Protein AF-A0AAV5Y5A8-F1 (afdb_monomer_lite)

Radius of gyration: 24.89 Å; chains: 1; bounding box: 38×70×77 Å

Structure (mmCIF, N/CA/C/O backbone):
data_AF-A0AAV5Y5A8-F1
#
_entry.id   AF-A0AAV5Y5A8-F1
#
loop_
_atom_site.group_PDB
_atom_site.id
_atom_site.type_symbol
_atom_site.label_atom_id
_atom_site.label_alt_id
_atom_site.label_comp_id
_atom_site.label_asym_id
_atom_site.label_entity_id
_atom_site.label_seq_id
_atom_site.pdbx_PDB_ins_code
_atom_site.Cartn_x
_atom_site.Cartn_y
_atom_site.Cartn_z
_atom_site.occupancy
_a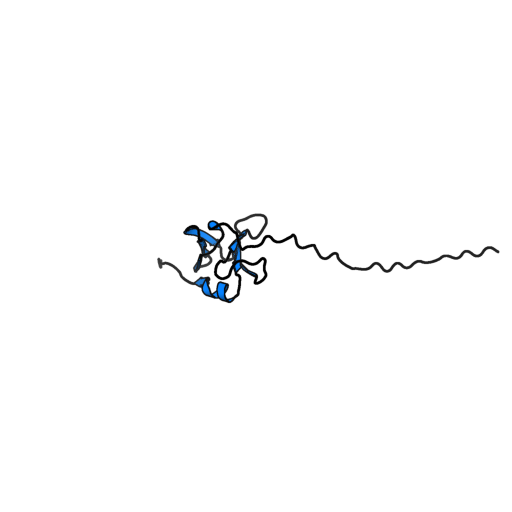tom_site.B_iso_or_equiv
_atom_site.auth_seq_id
_atom_site.auth_comp_id
_atom_site.auth_asym_id
_atom_site.auth_atom_id
_atom_site.pdbx_PDB_model_num
ATOM 1 N N . MET A 1 1 ? 23.906 59.487 -52.194 1.00 43.56 1 MET A N 1
ATOM 2 C CA . MET A 1 1 ? 22.600 58.844 -51.928 1.00 43.56 1 MET A CA 1
ATOM 3 C C . MET A 1 1 ? 22.858 57.390 -51.557 1.00 43.56 1 MET A C 1
ATOM 5 O O . MET A 1 1 ? 23.024 56.573 -52.450 1.00 43.56 1 MET A O 1
ATOM 9 N N . THR A 1 2 ? 22.954 57.069 -50.268 1.00 36.66 2 THR A N 1
ATOM 10 C CA . THR A 1 2 ? 23.230 55.701 -49.792 1.00 36.66 2 THR A CA 1
ATOM 11 C C . THR A 1 2 ? 22.048 55.276 -48.927 1.00 36.66 2 THR A C 1
ATOM 13 O O . THR A 1 2 ? 21.785 55.895 -47.900 1.00 36.66 2 THR A O 1
ATOM 16 N N . ARG A 1 3 ? 21.259 54.303 -49.398 1.00 46.12 3 ARG A N 1
ATOM 17 C CA . ARG A 1 3 ? 20.060 53.815 -48.705 1.00 46.12 3 ARG A CA 1
ATOM 18 C C . ARG A 1 3 ? 20.462 52.810 -47.627 1.00 46.12 3 ARG A C 1
ATOM 20 O O . ARG A 1 3 ? 21.066 51.789 -47.929 1.00 46.12 3 ARG A O 1
ATOM 27 N N . VAL A 1 4 ? 20.091 53.116 -46.389 1.00 43.84 4 VAL A N 1
ATOM 28 C CA . VAL A 1 4 ? 20.096 52.193 -45.251 1.00 43.84 4 VAL A CA 1
ATOM 29 C C . VAL A 1 4 ? 18.909 51.243 -45.415 1.00 43.84 4 VAL A C 1
ATOM 31 O O . VAL A 1 4 ? 17.782 51.705 -45.584 1.00 43.84 4 VAL A O 1
ATOM 34 N N . ALA A 1 5 ? 19.146 49.933 -45.369 1.00 47.81 5 ALA A N 1
ATOM 35 C CA . ALA A 1 5 ? 18.090 48.930 -45.271 1.00 47.81 5 ALA A CA 1
ATOM 36 C C . ALA A 1 5 ? 18.194 48.245 -43.904 1.00 47.81 5 ALA A C 1
ATOM 38 O O . ALA A 1 5 ? 19.097 47.449 -43.656 1.00 47.81 5 ALA A O 1
ATOM 39 N N . LEU A 1 6 ? 17.284 48.616 -43.004 1.00 47.81 6 LEU A N 1
ATOM 40 C CA . LEU A 1 6 ? 17.103 48.015 -41.688 1.00 47.81 6 LEU A CA 1
ATOM 41 C C . LEU A 1 6 ? 16.246 46.752 -41.854 1.00 47.81 6 LEU A C 1
ATOM 43 O O . LEU A 1 6 ? 15.065 46.850 -42.181 1.00 47.81 6 LEU A O 1
ATOM 47 N N . VAL A 1 7 ? 16.830 45.570 -41.653 1.00 49.19 7 VAL A N 1
ATOM 48 C CA . VAL A 1 7 ? 16.086 44.302 -41.655 1.00 49.19 7 VAL A CA 1
ATOM 49 C C . VAL A 1 7 ? 15.629 44.015 -40.226 1.00 49.19 7 VAL A C 1
ATOM 51 O O . VAL A 1 7 ? 16.437 43.682 -39.362 1.00 49.19 7 VAL A O 1
ATOM 54 N N . LEU A 1 8 ? 14.327 44.170 -39.973 1.00 50.44 8 LEU A N 1
ATOM 55 C CA . LEU A 1 8 ? 13.685 43.740 -38.733 1.00 50.44 8 LEU A CA 1
ATOM 56 C C . LEU A 1 8 ? 13.468 42.222 -38.795 1.00 50.44 8 LEU A C 1
ATOM 58 O O . LEU A 1 8 ? 12.651 41.741 -39.578 1.00 50.44 8 LEU A O 1
ATOM 62 N N . ILE A 1 9 ? 14.192 41.467 -37.971 1.00 56.47 9 ILE A N 1
ATOM 63 C CA . ILE A 1 9 ? 13.975 40.028 -37.798 1.00 56.47 9 ILE A CA 1
ATOM 64 C C . ILE A 1 9 ? 13.056 39.847 -36.587 1.00 56.47 9 ILE A C 1
ATOM 66 O O . ILE A 1 9 ? 13.482 40.009 -35.447 1.00 56.47 9 ILE A O 1
ATOM 70 N N . THR A 1 10 ? 11.784 39.530 -36.823 1.00 53.16 10 THR A N 1
ATOM 71 C CA . THR A 1 10 ? 10.843 39.124 -35.771 1.00 53.16 10 THR A CA 1
ATOM 72 C C . THR A 1 10 ? 11.029 37.638 -35.473 1.00 53.16 10 THR A C 1
ATOM 74 O O . THR A 1 10 ? 10.608 36.786 -36.256 1.00 53.16 10 THR A O 1
ATOM 77 N N . SER A 1 11 ? 11.669 37.312 -34.353 1.00 57.78 11 SER A N 1
ATOM 78 C CA . SER A 1 11 ? 11.792 35.942 -33.858 1.00 57.78 11 SER A CA 1
ATOM 79 C C . SER A 1 11 ? 10.507 35.512 -33.139 1.00 57.78 11 SER A C 1
ATOM 81 O O . SER A 1 11 ? 10.172 36.020 -32.071 1.00 57.78 11 SER A O 1
ATOM 83 N N . LEU A 1 12 ? 9.784 34.542 -33.709 1.00 60.00 12 LEU A N 1
ATOM 84 C CA . LEU A 1 12 ? 8.789 33.767 -32.964 1.00 60.00 12 LEU A CA 1
ATOM 85 C C . LEU A 1 12 ? 9.534 32.844 -31.991 1.00 60.00 12 LEU A C 1
ATOM 87 O O . LEU A 1 12 ? 10.177 31.882 -32.409 1.00 60.00 12 LEU A O 1
ATOM 91 N N . ALA A 1 13 ? 9.452 33.125 -30.693 1.00 58.31 13 ALA A N 1
ATOM 92 C CA . ALA A 1 13 ? 9.929 32.210 -29.663 1.00 58.31 13 ALA A CA 1
ATOM 93 C C . ALA A 1 13 ? 8.887 31.098 -29.438 1.00 58.31 13 ALA A C 1
ATOM 95 O O . ALA A 1 13 ? 7.787 31.354 -28.949 1.00 58.31 13 ALA A O 1
ATOM 96 N N . SER A 1 14 ? 9.226 29.859 -29.803 1.00 61.94 14 SER A N 1
ATOM 97 C CA . SER A 1 14 ? 8.408 28.672 -29.523 1.00 61.94 14 SER A CA 1
ATOM 98 C C . SER A 1 14 ? 8.319 28.404 -28.017 1.00 61.94 14 SER A C 1
ATOM 100 O O . SER A 1 14 ? 9.320 28.087 -27.379 1.00 61.94 14 SER A O 1
ATOM 102 N N . LEU A 1 15 ? 7.105 28.449 -27.462 1.00 60.25 15 LEU A N 1
ATOM 103 C CA . LEU A 1 15 ? 6.772 28.047 -26.085 1.00 60.25 15 LEU A CA 1
ATOM 104 C C . LEU A 1 15 ? 6.669 26.515 -25.935 1.00 60.25 15 LEU A C 1
ATOM 106 O O . LEU A 1 15 ? 5.728 26.000 -25.336 1.00 60.25 15 LEU A O 1
ATOM 110 N N . ALA A 1 16 ? 7.606 25.755 -26.501 1.00 61.53 16 ALA A N 1
ATOM 111 C CA . ALA A 1 16 ? 7.655 24.320 -26.249 1.00 61.53 16 ALA A CA 1
ATOM 112 C C . ALA A 1 16 ? 8.352 24.092 -24.901 1.00 61.53 16 ALA A C 1
ATOM 114 O O . ALA A 1 16 ? 9.579 24.112 -24.814 1.00 61.53 16 ALA A O 1
ATOM 115 N N . SER A 1 17 ? 7.576 23.924 -23.827 1.00 63.25 17 SER A N 1
ATOM 116 C CA . SER A 1 17 ? 8.132 23.511 -22.538 1.00 63.25 17 SER A CA 1
ATOM 117 C C . SER A 1 17 ? 8.807 22.143 -22.684 1.00 63.25 17 SER A C 1
ATOM 119 O O . SER A 1 17 ? 8.208 21.239 -23.274 1.00 63.25 17 SER A O 1
ATOM 121 N N . PRO A 1 18 ? 10.022 21.946 -22.142 1.00 60.72 18 PRO A N 1
ATOM 122 C CA . PRO A 1 18 ? 10.616 20.623 -22.109 1.00 60.72 18 PRO A CA 1
ATOM 123 C C . PRO A 1 18 ? 9.719 19.721 -21.259 1.00 60.72 18 PRO A C 1
ATOM 125 O O . PRO A 1 18 ? 9.441 20.020 -20.095 1.00 60.72 18 PRO A O 1
ATOM 128 N N . ALA A 1 19 ? 9.248 18.621 -21.846 1.00 63.84 19 ALA A N 1
ATOM 129 C CA . ALA A 1 19 ? 8.655 17.542 -21.075 1.00 63.84 19 ALA A CA 1
ATOM 130 C C . ALA A 1 19 ? 9.687 17.121 -20.022 1.00 63.84 19 ALA A C 1
ATOM 132 O O . ALA A 1 19 ? 10.810 16.755 -20.372 1.00 63.84 19 ALA A O 1
ATOM 133 N N . LEU A 1 20 ? 9.337 17.224 -18.736 1.00 60.94 20 LEU A N 1
ATOM 134 C CA . LEU A 1 20 ? 10.193 16.735 -17.662 1.00 60.94 20 LEU A CA 1
ATOM 135 C C . LEU A 1 20 ? 10.446 15.250 -17.926 1.00 60.94 20 LEU A C 1
ATOM 137 O O . LEU A 1 20 ? 9.518 14.441 -17.856 1.00 60.94 20 LEU A O 1
ATOM 141 N N . ALA A 1 21 ? 11.686 14.912 -18.277 1.00 56.56 21 ALA A N 1
ATOM 142 C CA . ALA A 1 21 ? 12.111 13.536 -18.446 1.00 56.56 21 ALA A CA 1
ATOM 143 C C . ALA A 1 21 ? 11.780 12.787 -17.150 1.00 56.56 21 ALA A C 1
ATOM 145 O O . ALA A 1 21 ? 12.318 13.094 -16.085 1.00 56.56 21 ALA A O 1
ATOM 146 N N . GLN A 1 22 ? 10.834 11.853 -17.225 1.00 58.97 22 GLN A N 1
ATOM 147 C CA . GLN A 1 22 ? 10.496 11.006 -16.091 1.00 58.97 22 GLN A CA 1
ATOM 148 C C . GLN A 1 22 ? 11.729 10.155 -15.788 1.00 58.97 22 GLN A C 1
ATOM 150 O O . GLN A 1 22 ? 12.218 9.444 -16.668 1.00 58.97 22 GLN A O 1
ATOM 155 N N . THR A 1 23 ? 12.258 10.248 -14.566 1.00 60.78 23 THR A N 1
ATOM 156 C CA . THR A 1 23 ? 13.382 9.417 -14.124 1.00 60.78 23 THR A CA 1
ATOM 157 C C . THR A 1 23 ? 13.068 7.946 -14.420 1.00 60.78 23 THR A C 1
ATOM 159 O O . THR A 1 23 ? 11.947 7.516 -14.122 1.00 60.78 23 THR A O 1
ATOM 162 N N . PRO A 1 24 ? 14.009 7.167 -14.992 1.00 63.97 24 PRO A N 1
ATOM 163 C CA . PRO A 1 24 ? 13.783 5.757 -15.280 1.00 63.97 24 PRO A CA 1
ATOM 164 C C . PRO A 1 24 ? 13.247 5.030 -14.048 1.00 63.97 24 PRO A C 1
ATOM 166 O O . PRO A 1 24 ? 13.855 5.050 -12.976 1.00 63.97 24 PRO A O 1
ATOM 169 N N . ARG A 1 25 ? 12.073 4.416 -14.192 1.00 77.75 25 ARG A N 1
ATOM 170 C CA . ARG A 1 25 ? 11.410 3.723 -13.093 1.00 77.75 25 ARG A CA 1
ATOM 171 C C . ARG A 1 25 ? 11.936 2.296 -12.987 1.00 77.75 25 ARG A C 1
ATOM 173 O O . ARG A 1 25 ? 11.857 1.536 -13.949 1.00 77.75 25 ARG A O 1
ATOM 180 N N . ALA A 1 26 ? 12.435 1.922 -11.811 1.00 86.56 26 ALA A N 1
ATOM 181 C CA . ALA A 1 26 ? 12.818 0.541 -11.537 1.00 86.56 26 ALA A CA 1
ATOM 182 C C . ALA A 1 26 ? 11.575 -0.382 -11.559 1.00 86.56 26 ALA A C 1
ATOM 184 O O . ALA A 1 26 ? 10.542 -0.007 -10.991 1.00 86.56 26 ALA A O 1
ATOM 185 N N . PRO A 1 27 ? 11.644 -1.568 -12.195 1.00 93.12 27 PRO A N 1
ATOM 186 C CA . PRO A 1 27 ? 10.557 -2.545 -12.163 1.00 93.12 27 PRO A CA 1
ATOM 187 C C . PRO A 1 27 ? 10.274 -3.054 -10.746 1.00 93.12 27 PRO A C 1
ATOM 189 O O . PRO A 1 27 ? 11.197 -3.292 -9.971 1.00 93.12 27 PRO A O 1
ATOM 192 N N . LEU A 1 28 ? 9.003 -3.306 -10.430 1.00 96.00 28 LEU A N 1
ATOM 193 C CA . LEU A 1 28 ? 8.560 -3.723 -9.091 1.00 96.00 28 LEU A CA 1
ATOM 194 C C . LEU A 1 28 ? 8.347 -5.240 -8.938 1.00 96.00 28 LEU A C 1
ATOM 196 O O . LEU A 1 28 ? 7.617 -5.675 -8.053 1.00 96.00 28 LEU A O 1
ATOM 200 N N . LYS A 1 29 ? 8.964 -6.058 -9.798 1.00 93.44 29 LYS A N 1
ATOM 201 C CA . LYS A 1 29 ? 8.786 -7.524 -9.790 1.00 93.44 29 LYS A CA 1
ATOM 202 C C . LYS A 1 29 ? 9.720 -8.258 -8.822 1.00 93.44 29 LYS A C 1
ATOM 204 O O . LYS A 1 29 ? 9.345 -9.288 -8.281 1.00 93.44 29 LYS A O 1
ATOM 209 N N . ASN A 1 30 ? 10.904 -7.698 -8.565 1.00 92.62 30 ASN A N 1
ATOM 210 C CA . ASN A 1 30 ? 11.970 -8.329 -7.777 1.00 92.62 30 ASN A CA 1
ATOM 211 C C . ASN A 1 30 ? 12.301 -7.500 -6.528 1.00 92.62 30 ASN A C 1
ATOM 213 O O . ASN A 1 30 ? 13.444 -7.095 -6.325 1.00 92.62 30 ASN A O 1
ATOM 217 N N . VAL A 1 31 ? 11.278 -7.177 -5.740 1.00 95.38 31 VAL A N 1
ATOM 218 C CA . VAL A 1 31 ? 11.431 -6.436 -4.479 1.00 95.38 31 VAL A CA 1
ATOM 219 C C . VAL A 1 31 ? 11.598 -7.393 -3.300 1.00 95.38 31 VAL A C 1
ATOM 221 O O . VAL A 1 31 ? 11.261 -8.574 -3.399 1.00 95.38 31 VAL A O 1
ATOM 224 N N . ALA A 1 32 ? 12.120 -6.891 -2.183 1.00 96.50 32 ALA A N 1
ATOM 225 C CA . ALA A 1 32 ? 12.303 -7.694 -0.981 1.00 96.50 32 ALA A CA 1
ATOM 226 C C . ALA A 1 32 ? 10.955 -8.066 -0.326 1.00 96.50 32 ALA A C 1
ATOM 228 O O . ALA A 1 32 ? 9.927 -7.420 -0.545 1.00 96.50 32 ALA A O 1
ATOM 229 N N . ALA A 1 33 ? 10.939 -9.140 0.469 1.00 97.25 33 ALA A N 1
ATOM 230 C CA . ALA A 1 33 ? 9.711 -9.669 1.075 1.00 97.25 33 ALA A CA 1
ATOM 231 C C . ALA A 1 33 ? 9.055 -8.695 2.074 1.00 97.25 33 ALA A C 1
ATOM 233 O O . ALA A 1 33 ? 7.833 -8.683 2.213 1.00 97.25 33 ALA A O 1
ATOM 234 N N . ASP A 1 34 ? 9.852 -7.844 2.716 1.00 97.31 34 ASP A N 1
ATOM 235 C CA . ASP A 1 34 ? 9.417 -6.749 3.592 1.00 97.31 34 ASP A CA 1
ATOM 236 C C . ASP A 1 34 ? 8.798 -5.565 2.824 1.00 97.31 34 ASP A C 1
ATOM 238 O O . ASP A 1 34 ? 8.280 -4.630 3.432 1.00 97.31 34 ASP A O 1
ATOM 242 N N . GLN A 1 35 ? 8.807 -5.606 1.487 1.00 97.88 35 GLN A N 1
ATOM 243 C CA . GLN A 1 35 ? 8.128 -4.647 0.615 1.00 97.88 35 GLN A CA 1
ATOM 244 C C . GLN A 1 35 ? 6.838 -5.209 0.009 1.00 97.88 35 GLN A C 1
ATOM 246 O O . GLN A 1 35 ? 6.026 -4.437 -0.496 1.00 97.88 35 GLN A O 1
ATOM 251 N N . ILE A 1 36 ? 6.618 -6.524 0.045 1.00 98.38 36 ILE A N 1
ATOM 252 C CA . ILE A 1 36 ? 5.425 -7.153 -0.534 1.00 98.38 36 ILE A CA 1
ATOM 253 C C . ILE A 1 36 ? 4.3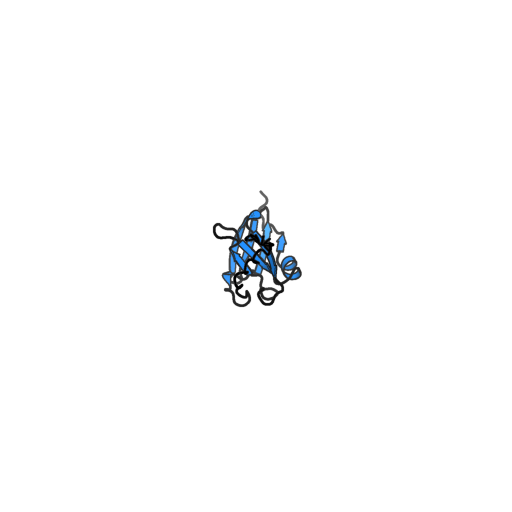24 -7.200 0.522 1.00 98.38 36 ILE A C 1
ATOM 255 O O . ILE A 1 36 ? 4.518 -7.759 1.595 1.00 98.38 36 ILE A O 1
ATOM 259 N N . VAL A 1 37 ? 3.157 -6.643 0.218 1.00 98.38 37 VAL A N 1
ATOM 260 C CA . VAL A 1 37 ? 1.995 -6.626 1.115 1.00 98.38 37 VAL A CA 1
ATOM 261 C C . VAL A 1 37 ? 1.155 -7.885 0.902 1.00 98.38 37 VAL A C 1
ATOM 263 O O . VAL A 1 37 ? 0.860 -8.249 -0.233 1.00 98.38 37 VAL A O 1
ATOM 266 N N . ARG A 1 38 ? 0.743 -8.539 1.989 1.00 97.56 38 ARG A N 1
ATOM 267 C CA . ARG A 1 38 ? -0.151 -9.709 1.991 1.00 97.56 38 ARG A CA 1
ATOM 268 C C . ARG A 1 38 ? -1.586 -9.374 2.377 1.00 97.56 38 ARG A C 1
ATOM 270 O O . ARG A 1 38 ? -2.503 -9.985 1.844 1.00 97.56 38 ARG A O 1
ATOM 277 N N . GLU A 1 39 ? -1.773 -8.422 3.281 1.00 96.62 39 GLU A N 1
ATOM 278 C CA . GLU A 1 39 ? -3.089 -7.998 3.761 1.00 96.62 39 GLU A CA 1
ATOM 279 C C . GLU A 1 39 ? -3.040 -6.523 4.158 1.00 96.62 39 GLU A C 1
ATOM 281 O O . GLU A 1 39 ? -2.021 -6.043 4.667 1.00 96.62 39 GLU A O 1
ATOM 286 N N . ILE A 1 40 ? -4.138 -5.806 3.911 1.00 98.19 40 ILE A N 1
ATOM 287 C CA . ILE A 1 40 ? -4.332 -4.431 4.362 1.00 98.19 40 ILE A CA 1
ATOM 288 C C . ILE A 1 40 ? -5.629 -4.373 5.150 1.00 98.19 40 ILE A C 1
ATOM 290 O O . ILE A 1 40 ? -6.716 -4.455 4.581 1.00 98.19 40 ILE A O 1
ATOM 294 N N . THR A 1 41 ? -5.511 -4.182 6.459 1.00 97.81 41 THR A N 1
ATOM 295 C CA . THR A 1 41 ? -6.670 -3.965 7.322 1.00 97.81 41 THR A CA 1
ATOM 296 C C . THR A 1 41 ? -6.791 -2.492 7.682 1.00 97.81 41 THR A C 1
ATOM 298 O O . THR A 1 41 ? -5.823 -1.889 8.138 1.00 97.81 41 THR A O 1
ATOM 301 N N . TYR A 1 42 ? -7.976 -1.914 7.509 1.00 97.62 42 TYR A N 1
ATOM 302 C CA . TYR A 1 42 ? -8.316 -0.579 7.993 1.00 97.62 42 TYR A CA 1
ATOM 303 C C . TYR A 1 42 ? -9.185 -0.661 9.249 1.00 97.62 42 TYR A C 1
ATOM 305 O O . TYR A 1 42 ? -10.151 -1.428 9.300 1.00 97.62 42 TYR A O 1
ATOM 313 N N . CYS A 1 43 ? -8.860 0.156 10.251 1.00 96.69 43 CYS A N 1
ATOM 314 C CA . CYS A 1 43 ? -9.716 0.404 11.406 1.00 96.69 43 CYS A CA 1
ATOM 315 C C . CYS A 1 43 ? -9.452 1.809 11.964 1.00 96.69 43 CYS A C 1
ATOM 317 O O . CYS A 1 43 ? -8.317 2.148 12.289 1.00 96.69 43 CYS A O 1
ATOM 319 N N . ARG A 1 44 ? -10.514 2.614 12.120 1.00 95.00 44 ARG A N 1
ATOM 320 C CA . ARG A 1 44 ? -10.521 3.898 12.859 1.00 95.00 44 ARG A CA 1
ATOM 321 C C . ARG A 1 44 ? -9.323 4.818 12.558 1.00 95.00 44 ARG A C 1
ATOM 323 O O . ARG A 1 44 ? -8.665 5.311 13.473 1.00 95.00 44 ARG A O 1
ATOM 330 N N . GLY A 1 45 ? -9.045 5.070 11.282 1.00 96.19 45 GLY A N 1
ATOM 331 C CA . GLY A 1 45 ? -7.993 6.009 10.880 1.00 96.19 45 GLY A CA 1
ATOM 332 C C . GLY A 1 45 ? -6.574 5.439 10.838 1.00 96.19 45 GLY A C 1
ATOM 333 O O . GLY A 1 45 ? -5.608 6.199 10.700 1.00 96.19 45 GLY A O 1
ATOM 334 N N . GLU A 1 46 ? -6.424 4.120 10.940 1.00 96.94 46 GLU A N 1
ATOM 335 C CA . GLU A 1 46 ? -5.145 3.428 10.826 1.00 96.94 46 GLU A CA 1
ATOM 336 C C . GLU A 1 46 ? -5.247 2.234 9.871 1.00 96.94 46 GLU A C 1
ATOM 338 O O . GLU A 1 46 ? -6.207 1.460 9.899 1.00 96.94 46 GLU A O 1
ATOM 343 N N . TYR A 1 47 ? -4.230 2.090 9.024 1.00 97.94 47 TYR A N 1
ATOM 344 C CA . TYR A 1 47 ? -3.998 0.916 8.201 1.00 97.94 47 TYR A CA 1
ATOM 345 C C . TYR A 1 47 ? -2.933 0.034 8.840 1.00 97.94 47 TYR A C 1
ATOM 347 O O . TYR A 1 47 ? -1.861 0.510 9.218 1.00 97.94 47 TYR A O 1
ATOM 355 N N . ARG A 1 48 ? -3.204 -1.266 8.878 1.00 97.69 48 ARG A N 1
ATOM 356 C CA . ARG A 1 48 ? -2.270 -2.322 9.246 1.00 97.69 48 ARG A CA 1
ATOM 357 C C . ARG A 1 48 ? -1.893 -3.093 7.987 1.00 97.69 48 ARG A C 1
ATOM 359 O O . ARG A 1 48 ? -2.758 -3.666 7.329 1.00 97.69 48 ARG A O 1
ATOM 366 N N . LEU A 1 49 ? -0.613 -3.053 7.643 1.00 97.88 49 LEU A N 1
ATOM 367 C CA . LEU A 1 49 ? -0.027 -3.733 6.496 1.00 97.88 49 LEU A CA 1
ATOM 368 C C . LEU A 1 49 ? 0.729 -4.955 7.001 1.00 97.88 49 LEU A C 1
ATOM 370 O O . LEU A 1 49 ? 1.734 -4.804 7.694 1.00 97.88 49 LEU A O 1
ATOM 374 N N . THR A 1 50 ? 0.267 -6.145 6.645 1.00 97.75 50 THR A N 1
ATOM 375 C CA . THR A 1 50 ? 1.019 -7.377 6.893 1.00 97.75 50 THR A CA 1
ATOM 376 C C . THR A 1 50 ? 1.896 -7.652 5.682 1.00 97.75 50 THR A C 1
ATOM 378 O O . THR A 1 50 ? 1.389 -7.783 4.566 1.00 97.75 50 THR A O 1
ATOM 381 N N . MET A 1 51 ? 3.207 -7.727 5.886 1.00 98.31 51 MET A N 1
ATOM 382 C CA . MET A 1 51 ? 4.192 -7.937 4.829 1.00 98.31 51 MET A CA 1
ATOM 383 C C . MET A 1 51 ? 4.411 -9.431 4.553 1.00 98.31 51 MET A C 1
ATOM 385 O O . MET A 1 51 ? 4.060 -10.298 5.357 1.00 98.31 51 MET A O 1
ATOM 389 N N . ALA A 1 52 ? 5.009 -9.764 3.409 1.00 98.19 52 ALA A N 1
ATOM 390 C CA . ALA A 1 52 ? 5.348 -11.142 3.065 1.00 98.19 52 ALA A CA 1
ATOM 391 C C . ALA A 1 52 ? 6.478 -11.707 3.933 1.00 98.19 52 ALA A C 1
ATOM 393 O O . ALA A 1 52 ? 6.530 -12.921 4.118 1.00 98.19 52 ALA A O 1
ATOM 394 N N . SER A 1 53 ? 7.317 -10.844 4.514 1.00 97.56 53 SER A N 1
ATOM 395 C CA . SER A 1 53 ? 8.269 -11.215 5.568 1.00 97.56 53 SER A CA 1
ATOM 396 C C . SER A 1 53 ? 7.592 -11.687 6.863 1.00 97.56 53 SER A C 1
ATOM 398 O O . SER A 1 53 ? 8.231 -12.358 7.665 1.00 97.56 53 SER A O 1
ATOM 400 N N . GLY A 1 54 ? 6.307 -11.371 7.062 1.00 96.56 54 GLY A N 1
ATOM 401 C CA . GLY A 1 54 ? 5.581 -11.580 8.317 1.00 96.56 54 GLY A CA 1
ATOM 402 C C . GLY A 1 54 ? 5.542 -10.343 9.216 1.00 96.56 54 GLY A C 1
ATOM 403 O O . GLY A 1 54 ? 4.774 -10.327 10.175 1.00 96.56 54 GLY A O 1
ATOM 404 N N . ASP A 1 55 ? 6.306 -9.300 8.885 1.00 95.88 55 ASP A N 1
ATOM 405 C CA . ASP A 1 55 ? 6.304 -8.048 9.639 1.00 95.88 55 ASP A CA 1
ATOM 406 C C . ASP A 1 55 ? 4.987 -7.290 9.469 1.00 95.88 55 ASP A C 1
ATOM 408 O O . ASP A 1 55 ? 4.334 -7.341 8.422 1.00 95.88 55 ASP A O 1
ATOM 412 N N . GLU A 1 56 ? 4.622 -6.525 10.492 1.00 96.12 56 GLU A N 1
ATOM 413 C CA . GLU A 1 56 ? 3.467 -5.640 10.468 1.00 96.12 56 GLU A CA 1
ATOM 414 C C . GLU A 1 56 ? 3.909 -4.178 10.467 1.00 96.12 56 GLU A C 1
ATOM 416 O O . GLU A 1 56 ? 4.759 -3.763 11.258 1.00 96.12 56 GLU A O 1
ATOM 421 N N . ARG A 1 57 ? 3.270 -3.363 9.623 1.00 95.62 57 ARG A N 1
ATOM 422 C CA . ARG A 1 57 ? 3.437 -1.911 9.627 1.00 95.62 57 ARG A CA 1
ATOM 423 C C . ARG A 1 57 ? 2.111 -1.199 9.837 1.00 95.62 57 ARG A C 1
ATOM 425 O O . ARG A 1 57 ? 1.151 -1.437 9.109 1.00 95.62 57 ARG A O 1
ATOM 432 N N . ARG A 1 58 ? 2.090 -0.258 10.779 1.00 96.69 58 ARG A N 1
ATOM 433 C CA . ARG A 1 58 ? 0.952 0.635 11.023 1.00 96.69 58 ARG A CA 1
ATOM 434 C C . ARG A 1 58 ? 1.179 1.982 10.359 1.00 96.69 58 ARG A C 1
ATOM 436 O O . ARG A 1 58 ? 2.275 2.537 10.438 1.00 96.69 58 ARG A O 1
ATOM 443 N N . VAL A 1 59 ? 0.154 2.490 9.684 1.00 96.94 59 VAL A N 1
ATOM 444 C CA . VAL A 1 59 ? 0.208 3.743 8.928 1.00 96.94 59 VAL A CA 1
ATOM 445 C C . VAL A 1 59 ? -1.077 4.526 9.169 1.00 96.94 59 VAL A C 1
ATOM 447 O O . VAL A 1 59 ? -2.172 3.998 8.991 1.00 96.94 59 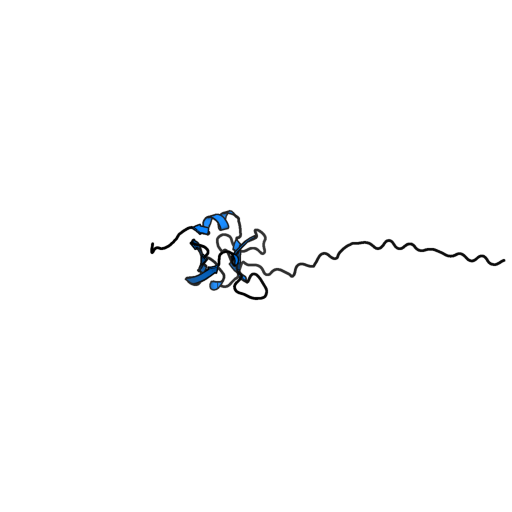VAL A O 1
ATOM 450 N N . ARG A 1 60 ? -0.960 5.803 9.545 1.00 96.62 60 ARG A N 1
ATOM 451 C CA . ARG A 1 60 ? -2.116 6.706 9.677 1.00 96.62 60 ARG A CA 1
ATOM 452 C C . ARG A 1 60 ? -2.832 6.865 8.335 1.00 96.62 60 ARG A C 1
ATOM 454 O O . ARG A 1 60 ? -2.182 6.911 7.292 1.00 96.62 60 ARG A O 1
ATOM 461 N N . GLU A 1 61 ? -4.151 7.035 8.366 1.00 95.75 61 GLU A N 1
ATOM 462 C CA . GLU A 1 61 ? -5.003 7.089 7.168 1.00 95.75 61 GLU A CA 1
ATOM 463 C C . GLU A 1 61 ? -4.501 8.066 6.094 1.00 95.75 61 GLU A C 1
ATOM 465 O O . GLU A 1 61 ? -4.420 7.715 4.921 1.00 95.75 61 GLU A O 1
ATOM 470 N N . LEU A 1 62 ? -4.072 9.266 6.498 1.00 95.69 62 LEU A N 1
ATOM 471 C CA . LEU A 1 62 ? -3.617 10.317 5.576 1.00 95.69 62 LEU A CA 1
ATOM 472 C C . LEU A 1 62 ? -2.165 10.140 5.081 1.00 95.69 62 LEU A C 1
ATOM 474 O O . LEU A 1 62 ? -1.700 10.883 4.204 1.00 95.69 62 LEU A O 1
ATOM 478 N N . ASN A 1 63 ? -1.449 9.153 5.626 1.00 96.75 63 ASN A N 1
ATOM 479 C CA . ASN A 1 63 ? -0.060 8.846 5.288 1.00 96.75 63 ASN A CA 1
ATOM 480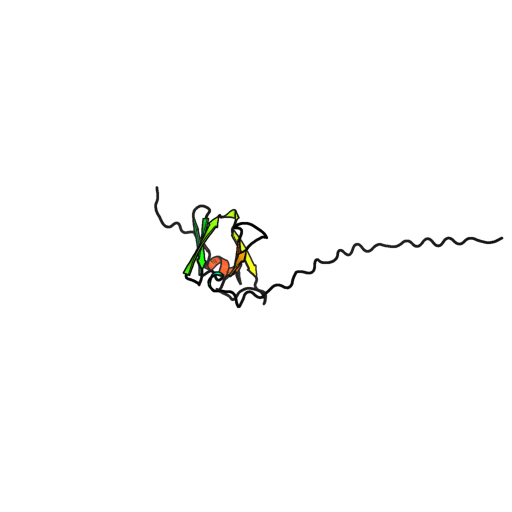 C C . ASN A 1 63 ? 0.074 7.654 4.333 1.00 96.75 63 ASN A C 1
ATOM 482 O O . ASN A 1 63 ? 1.160 7.463 3.784 1.00 96.75 63 ASN A O 1
ATOM 486 N N . LEU A 1 64 ? -1.006 6.913 4.059 1.00 97.44 64 LEU A N 1
ATOM 487 C CA . LEU A 1 64 ? -1.025 5.831 3.074 1.00 97.44 64 LEU A CA 1
ATOM 488 C C . LEU A 1 64 ? -1.664 6.284 1.755 1.00 97.44 64 LEU A C 1
ATOM 490 O O . LEU A 1 64 ? -2.745 6.864 1.736 1.00 97.44 64 LEU A O 1
ATOM 494 N N . ARG A 1 65 ? -1.013 5.992 0.624 1.00 97.31 65 ARG A N 1
ATOM 495 C CA . ARG A 1 65 ? -1.577 6.204 -0.721 1.00 97.31 65 ARG A CA 1
ATOM 496 C C . ARG A 1 65 ? -1.745 4.880 -1.452 1.00 97.31 65 ARG A C 1
ATOM 498 O O . ARG A 1 65 ? -0.798 4.104 -1.538 1.00 97.31 65 ARG A O 1
ATOM 505 N N . PHE A 1 66 ? -2.896 4.671 -2.075 1.00 97.94 66 PHE A N 1
ATOM 506 C CA . PHE A 1 66 ? -3.110 3.540 -2.975 1.00 97.94 66 PHE A CA 1
ATOM 507 C C . PHE A 1 66 ? -2.889 3.960 -4.426 1.00 97.94 66 PHE A C 1
ATOM 509 O O . PHE A 1 66 ? -3.330 5.028 -4.851 1.00 97.94 66 PHE A O 1
ATOM 516 N N . LYS A 1 67 ? -2.176 3.131 -5.187 1.00 97.50 67 LYS A N 1
ATOM 517 C CA . LYS A 1 67 ? -1.878 3.358 -6.605 1.00 97.50 67 LYS A CA 1
ATOM 518 C C . LYS A 1 67 ? -2.064 2.072 -7.394 1.00 97.50 67 LYS A C 1
ATOM 520 O O . LYS A 1 67 ? -1.815 0.993 -6.875 1.00 97.50 67 LYS A O 1
ATOM 525 N N . THR A 1 68 ? -2.412 2.183 -8.668 1.00 98.06 68 THR A N 1
ATOM 526 C CA . THR A 1 68 ? -2.406 1.052 -9.604 1.00 98.06 68 THR A CA 1
ATOM 527 C C . THR A 1 68 ? -1.373 1.272 -10.696 1.00 98.06 68 THR A C 1
ATOM 529 O O . THR A 1 68 ? -1.248 2.383 -11.209 1.00 98.06 68 THR A O 1
ATOM 532 N N . ASP A 1 69 ? -0.672 0.213 -11.078 1.00 97.44 69 ASP A N 1
ATOM 533 C CA . ASP A 1 69 ? 0.263 0.207 -12.195 1.00 97.44 69 ASP A CA 1
ATOM 534 C C . ASP A 1 69 ? 0.205 -1.141 -12.920 1.00 97.44 69 ASP A C 1
ATOM 536 O O . ASP A 1 69 ? 0.772 -2.129 -12.462 1.00 97.44 69 ASP A O 1
ATOM 540 N N . ALA A 1 70 ? -0.498 -1.167 -14.052 1.00 96.50 70 ALA A N 1
ATOM 541 C CA . ALA A 1 70 ? -0.646 -2.353 -14.894 1.00 96.50 70 ALA A CA 1
ATOM 542 C C . ALA A 1 70 ? 0.443 -2.458 -15.983 1.00 96.50 70 ALA A C 1
ATOM 544 O O . ALA A 1 70 ? 0.335 -3.287 -16.887 1.00 96.50 70 ALA A O 1
ATOM 545 N N . THR A 1 71 ? 1.464 -1.594 -15.949 1.00 95.69 71 THR A N 1
ATOM 546 C CA . THR A 1 71 ? 2.550 -1.600 -16.938 1.00 95.69 71 THR A CA 1
ATOM 547 C C . THR A 1 71 ? 3.572 -2.699 -16.644 1.00 95.69 71 THR A C 1
ATOM 549 O O . THR A 1 71 ? 3.558 -3.334 -15.591 1.00 95.69 71 THR A O 1
ATOM 552 N N . ALA A 1 72 ? 4.534 -2.889 -17.550 1.00 93.12 72 ALA A N 1
ATOM 553 C CA . ALA A 1 72 ? 5.647 -3.813 -17.337 1.00 93.12 72 ALA A CA 1
ATOM 554 C C . ALA A 1 72 ? 6.529 -3.464 -16.116 1.00 93.12 72 ALA A C 1
ATOM 556 O O . ALA A 1 72 ? 7.224 -4.346 -15.608 1.00 93.12 72 ALA A O 1
ATOM 557 N N . TYR A 1 73 ? 6.490 -2.210 -15.649 1.00 95.12 73 TYR A N 1
ATOM 558 C CA . TYR A 1 73 ? 7.213 -1.729 -14.465 1.00 95.12 73 TYR A CA 1
ATOM 559 C C . TYR A 1 73 ? 6.422 -1.908 -13.166 1.00 95.12 73 TYR A C 1
ATOM 561 O O . TYR A 1 73 ? 6.994 -1.782 -12.080 1.00 95.12 73 TYR A O 1
ATOM 569 N N . GLY A 1 74 ? 5.122 -2.189 -13.277 1.00 96.75 74 GLY A N 1
ATOM 570 C CA . GLY A 1 74 ? 4.252 -2.474 -12.151 1.00 96.75 74 GLY A CA 1
ATOM 571 C C . GLY A 1 74 ? 4.638 -3.760 -11.416 1.00 96.75 74 GLY A C 1
ATOM 572 O O . GLY A 1 74 ? 5.477 -4.541 -11.883 1.00 96.75 74 GLY A O 1
ATOM 573 N N . PRO A 1 75 ? 4.045 -3.977 -10.236 1.00 98.06 75 PRO A N 1
ATOM 574 C CA . PRO A 1 75 ? 4.254 -5.198 -9.480 1.00 98.06 75 PRO A CA 1
ATOM 575 C C . PRO A 1 75 ? 3.615 -6.404 -10.177 1.00 98.06 75 PRO A C 1
ATOM 577 O O . PRO A 1 75 ? 2.803 -6.276 -11.097 1.00 98.06 75 PRO A O 1
ATOM 580 N N . GLU A 1 76 ? 3.955 -7.600 -9.709 1.00 97.31 76 GLU A N 1
ATOM 581 C CA . GLU A 1 76 ? 3.232 -8.805 -10.110 1.00 97.31 76 GLU A CA 1
ATOM 582 C C . GLU A 1 76 ? 1.804 -8.798 -9.541 1.00 97.31 76 GLU A C 1
ATOM 584 O O . GLU A 1 76 ? 1.543 -8.276 -8.453 1.00 97.31 76 GLU A O 1
ATOM 589 N N . ARG A 1 77 ? 0.859 -9.405 -10.272 1.00 96.88 77 ARG A N 1
ATOM 590 C CA . ARG A 1 77 ? -0.517 -9.575 -9.781 1.00 96.88 77 ARG A CA 1
ATOM 591 C C . ARG A 1 77 ? -0.521 -10.359 -8.474 1.00 96.88 77 ARG A C 1
ATOM 593 O O . ARG A 1 77 ? 0.175 -11.363 -8.352 1.00 96.88 77 ARG A O 1
ATOM 600 N N . GLY A 1 78 ? -1.315 -9.896 -7.512 1.00 97.69 78 GLY A N 1
ATOM 601 C CA . GLY A 1 78 ? -1.366 -10.492 -6.175 1.00 97.69 78 GLY A CA 1
ATOM 602 C C . GLY A 1 78 ? -0.113 -10.261 -5.320 1.00 97.69 78 GLY A C 1
ATOM 603 O O . GLY A 1 78 ? -0.028 -10.828 -4.235 1.00 97.69 78 GLY A O 1
ATOM 604 N N . LYS A 1 79 ? 0.838 -9.423 -5.758 1.00 98.12 79 LYS A N 1
ATOM 605 C CA . LYS A 1 79 ? 1.996 -8.998 -4.955 1.00 98.12 79 LYS A CA 1
ATOM 606 C C . LYS A 1 79 ? 2.089 -7.469 -4.881 1.00 98.12 79 LYS A C 1
ATOM 608 O O . LYS A 1 79 ? 3.006 -6.892 -5.465 1.00 98.12 79 LYS A O 1
ATOM 613 N N . PRO A 1 80 ? 1.148 -6.777 -4.213 1.00 98.50 80 PRO A N 1
ATOM 614 C CA . PRO A 1 80 ? 1.227 -5.329 -4.060 1.00 98.50 80 PRO A CA 1
ATOM 615 C C . PRO A 1 80 ? 2.516 -4.919 -3.341 1.00 98.50 80 PRO A C 1
ATOM 617 O O . PRO A 1 80 ? 2.967 -5.611 -2.429 1.00 98.50 80 PRO A O 1
ATOM 620 N N . VAL A 1 81 ? 3.099 -3.788 -3.735 1.00 98.50 81 VAL A N 1
ATOM 621 C CA . VAL A 1 81 ? 4.410 -3.340 -3.237 1.00 98.50 81 VAL A CA 1
ATOM 622 C C . VAL A 1 81 ? 4.276 -2.042 -2.452 1.00 98.50 81 VAL A C 1
ATOM 624 O O . VAL A 1 81 ? 3.748 -1.054 -2.966 1.00 98.50 81 VAL A O 1
ATOM 627 N N . LEU A 1 82 ? 4.795 -2.042 -1.224 1.00 97.88 82 LEU A N 1
ATOM 628 C CA . LEU A 1 82 ? 4.953 -0.884 -0.355 1.00 97.88 82 LEU A CA 1
ATOM 629 C C . LEU A 1 82 ? 6.251 -0.128 -0.678 1.00 97.88 82 LEU A C 1
ATOM 631 O O . LEU A 1 82 ? 7.341 -0.695 -0.651 1.00 97.88 82 LEU A O 1
ATOM 635 N N . LEU A 1 83 ? 6.141 1.177 -0.921 1.00 96.25 83 LEU A N 1
ATOM 636 C CA . LEU A 1 83 ? 7.273 2.087 -1.111 1.00 96.25 83 LEU A CA 1
ATOM 637 C C . LEU A 1 83 ? 7.101 3.359 -0.267 1.00 96.25 83 LEU A C 1
ATOM 639 O O . LEU A 1 83 ? 5.966 3.749 0.021 1.00 96.25 83 LEU A O 1
ATOM 643 N N . PRO A 1 84 ? 8.190 4.069 0.074 1.00 94.81 84 PRO A N 1
ATOM 644 C CA . PRO A 1 84 ? 8.106 5.433 0.589 1.00 94.81 84 PRO A CA 1
ATOM 645 C C . PRO A 1 84 ? 7.364 6.364 -0.383 1.00 94.81 84 PRO A C 1
ATOM 647 O O . PRO A 1 84 ? 7.485 6.242 -1.604 1.00 94.81 84 PRO A O 1
ATOM 650 N N . ALA A 1 85 ? 6.601 7.315 0.155 1.00 90.12 85 ALA A N 1
ATOM 651 C CA . ALA A 1 85 ? 5.847 8.308 -0.606 1.00 90.12 85 ALA A CA 1
ATOM 652 C C . ALA A 1 85 ? 6.303 9.732 -0.250 1.00 90.12 85 ALA A C 1
ATOM 654 O O . ALA A 1 85 ? 5.562 10.512 0.348 1.00 90.12 85 ALA A O 1
ATOM 655 N N . GLY A 1 86 ? 7.531 10.071 -0.642 1.00 83.06 86 GLY A N 1
ATOM 656 C CA . GLY A 1 86 ? 8.138 11.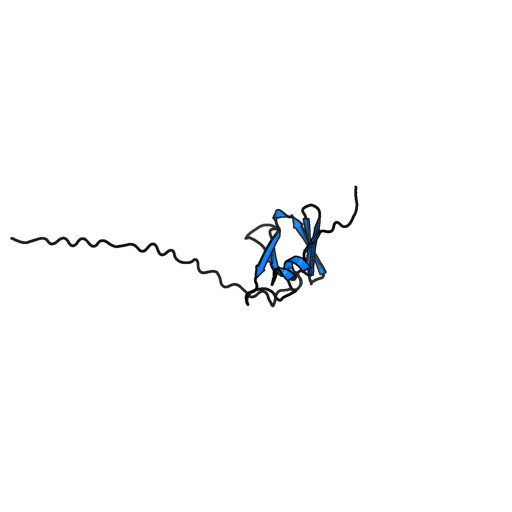385 -0.428 1.00 83.06 86 GLY A CA 1
ATOM 657 C C . GLY A 1 86 ? 9.630 11.286 -0.127 1.00 83.06 86 GLY A C 1
ATOM 658 O O . GLY A 1 86 ? 10.196 10.196 -0.124 1.00 83.06 86 GLY A O 1
ATOM 659 N N . MET A 1 87 ? 10.258 12.436 0.123 1.00 75.44 87 MET A N 1
ATOM 660 C CA . MET A 1 87 ? 11.668 12.502 0.528 1.00 75.44 87 MET A CA 1
ATOM 661 C C . MET A 1 87 ? 11.867 12.340 2.040 1.00 75.44 87 MET A C 1
ATOM 663 O O . MET A 1 87 ? 12.954 11.966 2.463 1.00 75.44 87 MET A O 1
ATOM 667 N N . GLN A 1 88 ? 10.846 12.643 2.853 1.00 75.00 88 GLN A N 1
ATOM 668 C CA . GLN A 1 88 ? 10.907 12.592 4.316 1.00 75.00 88 GLN A CA 1
ATOM 669 C C . GLN A 1 88 ? 9.551 12.202 4.922 1.00 75.00 88 GLN A C 1
ATOM 671 O O . GLN A 1 88 ? 8.500 12.492 4.344 1.00 75.00 88 GLN A O 1
ATOM 676 N N . GLY A 1 89 ? 9.594 11.591 6.109 1.00 84.56 89 GLY A N 1
ATOM 677 C CA . GLY A 1 89 ? 8.422 11.226 6.910 1.00 84.56 89 GLY A CA 1
ATOM 678 C C . GLY A 1 89 ? 7.997 9.761 6.785 1.00 84.56 89 GLY A C 1
ATOM 679 O O . GLY A 1 89 ? 8.671 8.939 6.171 1.00 84.56 89 GLY A O 1
ATOM 680 N N . ASP A 1 90 ? 6.853 9.446 7.386 1.00 88.69 90 ASP A N 1
ATOM 681 C CA . ASP A 1 90 ? 6.246 8.109 7.455 1.00 88.69 90 ASP A CA 1
ATOM 682 C C . ASP A 1 90 ? 5.256 7.834 6.310 1.00 88.69 90 ASP A C 1
ATOM 684 O O . ASP A 1 90 ? 4.568 6.812 6.295 1.00 88.69 90 ASP A O 1
ATOM 688 N N . ARG A 1 91 ? 5.175 8.747 5.335 1.00 96.00 91 ARG A N 1
ATOM 689 C CA . ARG A 1 91 ? 4.276 8.614 4.190 1.00 96.00 91 ARG A CA 1
ATOM 690 C C . ARG A 1 91 ? 4.737 7.475 3.302 1.00 96.00 91 ARG A C 1
ATOM 692 O O . ARG A 1 91 ? 5.890 7.420 2.873 1.00 96.00 91 ARG A O 1
ATOM 699 N N . VAL A 1 92 ? 3.803 6.605 2.961 1.00 97.06 92 VAL A N 1
ATOM 700 C CA . VAL A 1 92 ? 4.046 5.422 2.143 1.00 97.06 92 VAL A CA 1
ATOM 701 C C . VAL A 1 92 ? 2.952 5.255 1.096 1.00 97.06 92 VAL A C 1
ATOM 703 O O . VAL A 1 92 ? 1.877 5.856 1.159 1.00 97.06 92 VAL A O 1
ATOM 706 N N . GLN A 1 93 ? 3.242 4.450 0.086 1.00 97.75 93 GLN A N 1
ATOM 707 C CA . GLN A 1 93 ? 2.307 4.101 -0.969 1.00 97.75 93 GLN A CA 1
ATOM 708 C C . GLN A 1 93 ? 2.336 2.598 -1.221 1.00 97.75 93 GLN A C 1
ATOM 710 O O . GLN A 1 93 ? 3.413 2.010 -1.287 1.00 97.75 93 GLN A O 1
ATOM 715 N N . VAL A 1 94 ? 1.163 2.002 -1.414 1.00 98.38 94 VAL A N 1
ATOM 716 C CA . VAL A 1 94 ? 1.034 0.634 -1.923 1.00 98.38 94 VAL A CA 1
ATOM 717 C C . VAL A 1 94 ? 0.630 0.712 -3.384 1.00 98.38 94 VAL A C 1
ATOM 719 O O . VAL A 1 94 ? -0.351 1.374 -3.737 1.00 98.38 94 VAL A O 1
ATOM 722 N N . ILE A 1 95 ? 1.411 0.059 -4.237 1.00 98.44 95 ILE A N 1
ATOM 723 C CA . ILE A 1 95 ? 1.133 -0.053 -5.665 1.00 98.44 95 ILE A CA 1
ATOM 724 C C . ILE A 1 95 ? 0.582 -1.451 -5.936 1.00 98.44 95 ILE A C 1
ATOM 726 O O . ILE A 1 95 ? 1.213 -2.444 -5.585 1.00 98.44 95 ILE A O 1
ATOM 730 N N . PHE A 1 96 ? -0.576 -1.513 -6.583 1.00 98.69 96 PHE A N 1
ATOM 731 C CA . PHE A 1 96 ? -1.247 -2.734 -7.020 1.00 98.69 96 PHE A CA 1
ATOM 732 C C . PHE A 1 96 ? -1.083 -2.926 -8.528 1.00 98.69 96 PHE A C 1
ATOM 734 O O . PHE A 1 96 ? -1.027 -1.950 -9.277 1.00 98.69 96 PHE A O 1
ATOM 741 N N . ALA A 1 97 ? -1.089 -4.173 -8.999 1.00 98.31 97 ALA A N 1
ATOM 742 C CA . ALA A 1 97 ? -1.058 -4.458 -10.435 1.00 98.31 97 ALA A CA 1
ATOM 743 C C . ALA A 1 97 ? -2.414 -4.191 -11.121 1.00 98.31 97 ALA A C 1
ATOM 745 O O . ALA A 1 97 ? -2.498 -4.121 -12.346 1.00 98.31 97 ALA A O 1
ATOM 746 N N . SER A 1 98 ? -3.502 -4.082 -10.346 1.00 98.12 98 SER A N 1
ATOM 747 C CA . SER A 1 98 ? -4.865 -3.892 -10.854 1.00 98.12 98 SER A CA 1
ATOM 748 C C . SER A 1 98 ? -5.819 -3.338 -9.788 1.00 98.12 98 SER A C 1
ATOM 750 O O . SER A 1 98 ? -5.523 -3.375 -8.593 1.00 98.12 98 SER A O 1
ATOM 752 N N . LEU A 1 99 ? -6.995 -2.864 -10.217 1.00 97.88 99 LEU A N 1
ATOM 753 C CA . LEU A 1 99 ? -8.091 -2.516 -9.302 1.00 97.88 99 LEU A CA 1
ATOM 754 C C . LEU A 1 99 ? -8.657 -3.744 -8.575 1.00 97.88 99 LEU A C 1
ATOM 756 O O . LEU A 1 99 ? -9.101 -3.616 -7.437 1.00 97.88 99 LEU A O 1
ATOM 760 N N . ASP A 1 100 ? -8.620 -4.925 -9.196 1.00 97.88 100 ASP A N 1
ATOM 761 C CA . ASP A 1 100 ? -9.071 -6.168 -8.561 1.00 97.88 100 ASP A CA 1
ATOM 762 C C . ASP A 1 100 ? -8.162 -6.559 -7.395 1.00 97.88 100 ASP A C 1
ATOM 764 O O . ASP A 1 100 ? -8.648 -6.983 -6.350 1.00 97.88 100 ASP A O 1
ATOM 768 N N . ASP A 1 101 ? -6.847 -6.364 -7.531 1.00 97.31 101 ASP A N 1
ATOM 769 C CA . ASP A 1 101 ? -5.916 -6.528 -6.410 1.00 97.31 101 ASP A CA 1
ATOM 770 C C . ASP A 1 101 ? -6.233 -5.540 -5.286 1.00 97.31 101 ASP A C 1
ATOM 772 O O . ASP A 1 101 ? -6.356 -5.953 -4.138 1.00 97.31 101 ASP A O 1
ATOM 776 N N . LEU A 1 102 ? -6.445 -4.258 -5.598 1.00 97.62 102 LEU A N 1
ATOM 777 C CA . LEU A 1 102 ? -6.796 -3.263 -4.580 1.00 97.62 102 LEU A CA 1
ATOM 778 C C . LEU A 1 102 ? -8.046 -3.678 -3.790 1.00 97.62 102 LEU A C 1
ATOM 780 O O . LEU A 1 102 ? -8.024 -3.674 -2.562 1.00 97.62 102 LEU A O 1
ATOM 784 N N . LYS A 1 103 ? -9.113 -4.085 -4.486 1.00 96.94 103 LYS A N 1
ATOM 785 C CA . LYS A 1 103 ? -10.374 -4.511 -3.856 1.00 96.94 103 LYS A CA 1
ATOM 786 C C . LYS A 1 103 ? -10.226 -5.779 -3.013 1.00 96.94 103 LYS A C 1
ATOM 788 O O . LYS A 1 103 ? -10.908 -5.905 -2.006 1.00 96.94 103 LYS A O 1
ATOM 793 N N . ARG A 1 104 ? -9.373 -6.724 -3.425 1.00 96.75 104 ARG A N 1
ATOM 794 C CA . ARG A 1 104 ? -9.167 -7.995 -2.707 1.00 96.75 104 ARG A CA 1
ATOM 795 C C . ARG A 1 104 ? -8.341 -7.848 -1.434 1.00 96.75 104 ARG A C 1
ATOM 797 O O . ARG A 1 104 ? -8.561 -8.601 -0.495 1.00 96.75 104 ARG A O 1
ATOM 804 N N . PHE A 1 105 ? -7.370 -6.939 -1.428 1.00 97.19 105 PHE A N 1
ATOM 805 C CA . PHE A 1 105 ? -6.418 -6.805 -0.323 1.00 97.19 105 PHE A CA 1
ATOM 806 C C . PHE A 1 105 ? -6.899 -5.872 0.785 1.00 97.19 105 PHE A C 1
ATOM 808 O O . PHE A 1 105 ? -6.416 -5.988 1.910 1.00 97.19 105 PHE A O 1
ATOM 815 N N . LEU A 1 106 ? -7.792 -4.932 0.464 1.00 96.00 106 LEU A N 1
ATOM 816 C CA . LEU A 1 106 ? -8.273 -3.937 1.408 1.00 96.00 106 LEU A CA 1
ATOM 817 C C . LEU A 1 106 ? -9.515 -4.442 2.143 1.00 96.00 106 LEU A C 1
ATOM 819 O O . LEU A 1 106 ? -10.570 -4.630 1.540 1.00 96.00 106 LEU A O 1
ATOM 823 N N . VAL A 1 107 ? -9.388 -4.620 3.454 1.00 96.19 107 VAL A N 1
ATOM 824 C CA . VAL A 1 107 ? -10.473 -5.072 4.325 1.00 96.19 107 VAL A CA 1
ATOM 825 C C . VAL A 1 107 ? -10.679 -4.061 5.442 1.00 96.19 107 VAL A C 1
ATOM 827 O O . VAL A 1 107 ? -9.733 -3.644 6.106 1.00 96.19 107 VAL A O 1
ATOM 830 N N . GLU A 1 108 ? -11.927 -3.684 5.688 1.00 96.19 108 GLU A N 1
ATOM 831 C CA . GLU A 1 108 ? -12.290 -2.940 6.889 1.00 96.19 108 GLU A CA 1
ATOM 832 C C . GLU A 1 108 ? -12.614 -3.929 8.012 1.00 96.19 108 GLU A C 1
ATOM 834 O O . GLU A 1 108 ? -13.558 -4.717 7.920 1.00 96.19 108 GLU A O 1
ATOM 839 N N . ARG A 1 109 ? -11.787 -3.937 9.062 1.00 94.88 109 ARG A N 1
ATOM 840 C CA . ARG A 1 109 ? -11.963 -4.815 10.224 1.00 94.88 109 ARG A CA 1
ATOM 841 C C . ARG A 1 109 ? -11.275 -4.218 11.441 1.00 94.88 109 ARG A C 1
ATOM 843 O O . ARG A 1 109 ? -10.067 -3.999 11.448 1.00 94.88 109 ARG A O 1
ATOM 850 N N . CYS A 1 110 ? -12.032 -4.063 12.516 1.00 92.25 110 CYS A N 1
ATOM 851 C CA . CYS A 1 110 ? -11.474 -3.780 13.829 1.00 92.25 110 CYS A CA 1
ATOM 852 C C . CYS A 1 110 ? -11.355 -5.081 14.622 1.00 92.25 110 CYS A C 1
ATOM 854 O O . CYS A 1 110 ? -12.337 -5.798 14.806 1.00 92.25 110 CYS A O 1
ATOM 856 N N . GLU A 1 111 ? -10.156 -5.379 15.101 1.00 77.81 111 GLU A N 1
ATOM 857 C CA . GLU A 1 111 ? -9.956 -6.407 16.120 1.00 77.81 111 GLU A CA 1
ATOM 858 C C . GLU A 1 111 ? -10.303 -5.758 17.473 1.00 77.81 111 GLU A C 1
ATOM 860 O O . GLU A 1 111 ? -9.829 -4.661 17.768 1.00 77.81 111 GLU A O 1
ATOM 865 N N . GLY A 1 112 ? -11.227 -6.351 18.242 1.00 69.19 112 GLY A N 1
ATOM 866 C CA . GLY A 1 112 ? -11.752 -5.774 19.494 1.00 69.19 112 GLY A CA 1
ATOM 867 C C . GLY A 1 112 ? -10.640 -5.432 20.497 1.00 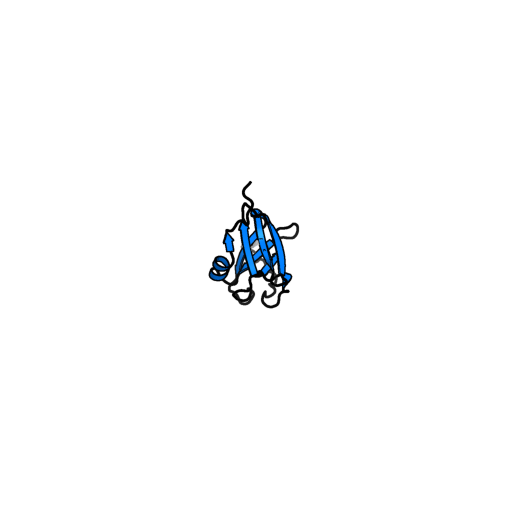69.19 112 GLY A C 1
ATOM 868 O O . GLY A 1 112 ? -9.606 -6.084 20.536 1.00 69.19 112 GLY A O 1
ATOM 869 N N . VAL A 1 113 ? -10.785 -4.403 21.333 1.00 47.25 113 VAL A N 1
ATOM 870 C CA . VAL A 1 113 ? -11.826 -4.308 22.368 1.00 47.25 113 VAL A CA 1
ATOM 871 C C . VAL A 1 113 ? -12.686 -3.050 22.217 1.00 47.25 113 VAL A C 1
ATOM 873 O O . VAL A 1 113 ? -12.181 -1.932 22.150 1.00 47.25 113 VAL A O 1
ATOM 876 N N . GLN A 1 114 ? -14.005 -3.256 22.224 1.00 50.34 114 GLN A N 1
ATOM 877 C CA . GLN A 1 114 ? -14.991 -2.228 22.556 1.00 50.34 114 GLN A CA 1
ATOM 878 C C . GLN A 1 114 ? -14.716 -1.747 23.988 1.00 50.34 114 GLN A C 1
ATOM 880 O O . GLN A 1 114 ? -14.867 -2.519 24.934 1.00 50.34 114 GLN A O 1
ATOM 885 N N . ARG A 1 115 ? -14.286 -0.500 24.148 1.00 42.94 115 ARG A N 1
ATOM 886 C CA . ARG A 1 115 ? -14.408 0.241 25.402 1.00 42.94 115 ARG A CA 1
ATOM 887 C C . ARG A 1 115 ? -15.010 1.598 25.098 1.00 42.94 115 ARG A C 1
ATOM 889 O O . ARG A 1 115 ? -14.623 2.169 24.052 1.00 42.94 115 ARG A O 1
#

Secondary structure (DSSP, 8-state):
----------------PPP--PPPPPPSSS--GGGBEEEEEEETTEEEEEETTS-EEEEEGGGEEEEE--STTSPPTT--EEEE-SSSSS-EEEEESSHHHHHHHEEE-PPS---

Foldseek 3Di:
DDDDDDDDDDDDDDPPDPDPPDDDQAAAADDDQQFWFQAWEDDDQWIWTQTSVRDIDIDGNVQEAEEEDLDRSFYDANTWTKDADDPDDPRIYTYHNDPVSVVVRYYYDDDDDDD

Sequence (115 aa):
MTRVALVLITSLASLASPALAQTPRAPLKNVAADQIVREITYCRGEYRLTMASGDERRVRELNLRFKTDATAYGPERGKPVLLPAGMQGDRVQVIFASLDDLKRFLVERCEGVQR

pLDDT: mean 85.44, std 18.36, range [36.66, 98.69]